Protein AF-A0A9X1TZD1-F1 (afdb_monomer_lite)

pLDDT: mean 88.65, std 6.8, range [59.81, 95.5]

Organism: NCBI:txid1775911

Radius of gyration: 16.04 Å; chains: 1; bounding box: 31×26×52 Å

Foldseek 3Di:
DPLVVVLVLLVVLLVLLLVLLQCVLVVVCVVPVCVSCVVSVVVLVVSLVVLVVCVVVVNDDPVVSVVSNVSSVVSNVLSNPDSPCSNVVSVVCSVVVSVVSVVVVVVVVVVVVD

Sequence (114 aa):
MELKTKIRAFAVMCGFALAASVEAGEHFDVAHPWIFYGIHGVFVVLAVTWMLKARSRGRLSTTLVIRGCVALALLYAVAATRAAIAPAAIAVVGIATIALWVWAENNSRRSSAA

Structure (mmCIF, N/CA/C/O backbone):
data_AF-A0A9X1TZD1-F1
#
_entry.id   AF-A0A9X1TZD1-F1
#
loop_
_atom_site.group_PDB
_atom_site.id
_atom_site.type_symbol
_atom_site.label_atom_id
_atom_site.label_alt_id
_atom_site.label_comp_id
_atom_site.label_asym_id
_atom_site.label_entity_id
_atom_site.label_seq_id
_atom_site.pdbx_PDB_ins_code
_atom_site.Cartn_x
_atom_site.Cartn_y
_atom_site.Cartn_z
_atom_site.occupancy
_atom_site.B_iso_or_equiv
_atom_site.auth_seq_id
_atom_site.auth_comp_id
_atom_site.auth_asym_id
_atom_site.auth_atom_id
_atom_site.pdbx_PDB_model_num
ATOM 1 N N . MET A 1 1 ? -9.401 -2.185 15.324 1.00 62.44 1 MET A N 1
ATOM 2 C CA . MET A 1 1 ? -8.082 -2.680 14.868 1.00 62.44 1 MET A CA 1
ATOM 3 C C . MET A 1 1 ? -7.021 -1.902 15.618 1.00 62.44 1 MET A C 1
ATOM 5 O O . MET A 1 1 ? -7.126 -0.685 15.657 1.00 62.44 1 MET A O 1
ATOM 9 N N . GLU A 1 2 ? -6.055 -2.586 16.225 1.00 83.19 2 GLU A N 1
ATOM 10 C CA . GLU A 1 2 ? -4.953 -1.946 16.951 1.00 83.19 2 GLU A CA 1
ATOM 11 C C . GLU A 1 2 ? -4.151 -1.031 16.005 1.00 83.19 2 GLU A C 1
ATOM 13 O O . GLU A 1 2 ? -3.886 -1.410 14.856 1.00 83.19 2 GLU A O 1
ATOM 18 N N . LEU A 1 3 ? -3.771 0.171 16.463 1.00 85.12 3 LEU A N 1
ATOM 19 C CA . LEU A 1 3 ? -3.013 1.159 15.676 1.00 85.12 3 LEU A CA 1
ATOM 20 C C . LEU A 1 3 ? -1.796 0.524 14.986 1.00 85.12 3 LEU A C 1
ATOM 22 O O . LEU A 1 3 ? -1.536 0.767 13.809 1.00 85.12 3 LEU A O 1
ATOM 26 N N . LYS A 1 4 ? -1.097 -0.363 15.699 1.00 86.94 4 LYS A N 1
ATOM 27 C CA . LYS A 1 4 ? 0.072 -1.094 15.205 1.00 86.94 4 LYS A CA 1
ATOM 28 C C . LYS A 1 4 ? -0.233 -1.919 13.953 1.00 86.94 4 LYS A C 1
ATOM 30 O O . LYS A 1 4 ? 0.541 -1.901 12.999 1.00 86.94 4 LYS A O 1
ATOM 35 N N . THR A 1 5 ? -1.367 -2.619 13.923 1.00 85.50 5 THR A N 1
ATOM 36 C CA . THR A 1 5 ? -1.803 -3.402 12.758 1.00 85.50 5 THR A CA 1
ATOM 37 C C . THR A 1 5 ? -2.147 -2.494 11.581 1.00 85.50 5 THR A C 1
ATOM 39 O O . THR A 1 5 ? -1.776 -2.804 10.451 1.00 85.50 5 THR A O 1
ATOM 42 N N . LYS A 1 6 ? -2.797 -1.351 11.844 1.00 85.62 6 LYS A N 1
ATOM 43 C CA . LYS A 1 6 ? -3.125 -0.345 10.821 1.00 85.62 6 LYS A CA 1
ATOM 44 C C . LYS A 1 6 ? -1.866 0.200 10.145 1.00 85.62 6 LYS A C 1
ATOM 46 O O . LYS A 1 6 ? -1.794 0.228 8.920 1.00 85.62 6 LYS A O 1
ATOM 51 N N . ILE A 1 7 ? -0.879 0.588 10.953 1.00 90.38 7 ILE A N 1
ATOM 52 C CA . ILE A 1 7 ? 0.404 1.119 10.483 1.00 90.38 7 ILE A CA 1
ATOM 53 C C . ILE A 1 7 ? 1.144 0.066 9.664 1.00 90.38 7 ILE A C 1
ATOM 55 O O . ILE A 1 7 ? 1.570 0.364 8.556 1.00 90.38 7 ILE A O 1
ATOM 59 N N . ARG A 1 8 ? 1.247 -1.174 10.161 1.00 90.31 8 ARG A N 1
ATOM 60 C CA . ARG A 1 8 ? 1.922 -2.265 9.440 1.00 90.31 8 ARG A CA 1
ATOM 61 C C . ARG A 1 8 ? 1.295 -2.529 8.075 1.00 90.31 8 ARG A C 1
ATOM 63 O O . ARG A 1 8 ? 2.014 -2.582 7.088 1.00 90.31 8 ARG A O 1
ATOM 70 N N . ALA A 1 9 ? -0.030 -2.663 8.013 1.00 89.12 9 ALA A N 1
ATOM 71 C CA . ALA A 1 9 ? -0.724 -2.920 6.754 1.00 89.12 9 ALA A CA 1
ATOM 72 C C . ALA A 1 9 ? -0.504 -1.783 5.744 1.00 89.12 9 ALA A C 1
ATOM 74 O O . ALA A 1 9 ? -0.202 -2.038 4.582 1.00 89.12 9 ALA A O 1
ATOM 75 N N . PHE A 1 10 ? -0.601 -0.530 6.194 1.00 90.25 10 PHE A N 1
ATOM 76 C CA . PHE A 1 10 ? -0.385 0.626 5.331 1.00 90.25 10 PHE A CA 1
ATOM 77 C C . PHE A 1 10 ? 1.073 0.765 4.878 1.00 90.25 10 PHE A C 1
ATOM 79 O O . PHE A 1 10 ? 1.318 0.967 3.695 1.00 90.25 10 PHE A O 1
ATOM 86 N N . ALA A 1 11 ? 2.035 0.568 5.780 1.00 91.81 11 ALA A N 1
ATOM 87 C CA . ALA A 1 11 ? 3.458 0.604 5.455 1.00 91.81 11 ALA A CA 1
ATOM 88 C C . ALA A 1 11 ? 3.835 -0.460 4.414 1.00 91.81 11 ALA A C 1
ATOM 90 O O . ALA A 1 11 ? 4.595 -0.168 3.499 1.00 91.81 11 ALA A O 1
ATOM 91 N N . VAL A 1 12 ? 3.261 -1.666 4.507 1.00 93.25 12 VAL A N 1
ATOM 92 C CA . VAL A 1 12 ? 3.459 -2.725 3.505 1.00 93.25 12 VAL A CA 1
ATOM 93 C C . VAL A 1 12 ? 2.895 -2.312 2.142 1.00 93.25 12 VAL A C 1
ATOM 95 O O . VAL A 1 12 ? 3.578 -2.482 1.136 1.00 93.25 12 VAL A O 1
ATOM 98 N N . MET A 1 13 ? 1.694 -1.722 2.088 1.00 93.12 13 MET A N 1
ATOM 99 C CA . MET A 1 13 ? 1.134 -1.203 0.829 1.00 93.12 13 MET A CA 1
ATOM 100 C C . MET A 1 13 ? 2.012 -0.105 0.219 1.00 93.12 13 MET A C 1
ATOM 102 O O . MET A 1 13 ? 2.291 -0.148 -0.977 1.00 93.12 13 MET A O 1
ATOM 106 N N . CYS A 1 14 ? 2.487 0.842 1.033 1.00 93.31 14 CYS A N 1
ATOM 107 C CA . CYS A 1 14 ? 3.410 1.884 0.584 1.00 93.31 14 CYS A CA 1
ATOM 108 C C . CYS A 1 14 ? 4.741 1.301 0.096 1.00 93.31 14 CYS A C 1
ATOM 110 O O . CYS A 1 14 ? 5.228 1.730 -0.939 1.00 93.31 14 CYS A O 1
ATOM 112 N N . GLY A 1 15 ? 5.310 0.319 0.801 1.00 93.00 15 GLY A N 1
ATOM 113 C CA . GLY A 1 15 ? 6.576 -0.314 0.426 1.00 93.00 15 GLY A CA 1
ATOM 114 C C . GLY A 1 15 ? 6.501 -1.033 -0.921 1.00 93.00 15 GLY A C 1
ATOM 115 O O . GLY A 1 15 ? 7.376 -0.848 -1.758 1.00 93.00 15 GLY A O 1
ATOM 116 N N . PHE A 1 16 ? 5.427 -1.786 -1.171 1.00 93.94 16 PHE A N 1
ATOM 117 C CA . PHE A 1 16 ? 5.232 -2.452 -2.463 1.00 93.94 16 PHE A CA 1
ATOM 118 C C . PHE A 1 16 ? 4.971 -1.469 -3.605 1.00 93.94 16 PHE A C 1
ATOM 120 O O . PHE A 1 16 ? 5.477 -1.671 -4.703 1.00 93.94 16 PHE A O 1
ATOM 127 N N . ALA A 1 17 ? 4.215 -0.398 -3.361 1.00 92.12 17 ALA A N 1
ATOM 128 C CA . ALA A 1 17 ? 4.019 0.643 -4.368 1.00 92.12 17 ALA A CA 1
ATOM 129 C C . ALA A 1 17 ? 5.307 1.437 -4.641 1.00 92.12 17 ALA A C 1
ATOM 131 O O . ALA A 1 17 ? 5.566 1.822 -5.777 1.00 92.12 17 ALA A O 1
ATOM 132 N N . LEU A 1 18 ? 6.129 1.660 -3.612 1.00 92.50 18 LEU A N 1
ATOM 133 C CA . LEU A 1 18 ? 7.444 2.277 -3.745 1.00 92.50 18 LEU A CA 1
ATOM 134 C C . LEU A 1 18 ? 8.373 1.405 -4.598 1.00 92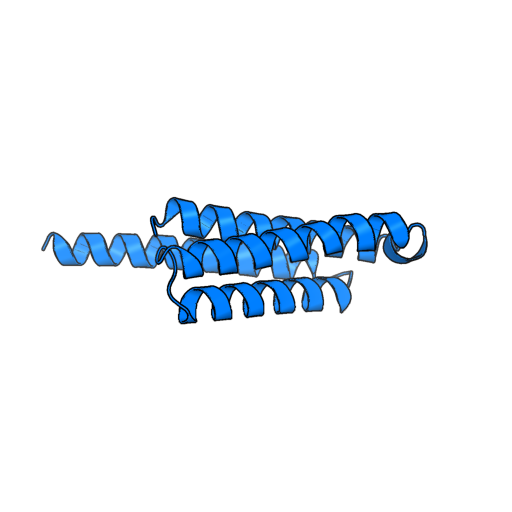.50 18 LEU A C 1
ATOM 136 O O . LEU A 1 18 ? 8.983 1.927 -5.523 1.00 92.50 18 LEU A O 1
ATOM 140 N N . ALA A 1 19 ? 8.433 0.097 -4.329 1.00 92.25 19 ALA A N 1
ATOM 141 C CA . ALA A 1 19 ? 9.195 -0.852 -5.142 1.00 92.25 19 ALA A CA 1
ATOM 142 C C . ALA A 1 19 ? 8.724 -0.835 -6.604 1.00 92.25 19 ALA A C 1
ATOM 144 O O . ALA A 1 19 ? 9.538 -0.602 -7.491 1.00 92.25 19 ALA A O 1
ATOM 145 N N . ALA A 1 20 ? 7.406 -0.915 -6.834 1.00 91.38 20 ALA A N 1
ATOM 146 C CA . ALA A 1 20 ? 6.826 -0.827 -8.176 1.00 91.38 20 ALA A CA 1
ATOM 147 C C . ALA A 1 20 ? 7.239 0.461 -8.902 1.00 91.38 20 ALA A C 1
ATOM 149 O O . ALA A 1 20 ? 7.520 0.454 -10.094 1.00 91.38 20 ALA A O 1
ATOM 150 N N . SER A 1 21 ? 7.271 1.581 -8.175 1.00 90.88 21 SER A N 1
ATOM 151 C CA . SER A 1 21 ? 7.643 2.881 -8.727 1.00 90.88 21 SER A CA 1
ATOM 152 C C . SER A 1 21 ? 9.121 2.970 -9.104 1.00 90.88 21 SER A C 1
ATOM 154 O O . SER A 1 21 ? 9.444 3.669 -10.062 1.00 90.88 21 SER A O 1
ATOM 156 N N . VAL A 1 22 ? 10.009 2.336 -8.334 1.00 90.25 22 VAL A N 1
ATOM 157 C CA . VAL A 1 22 ? 11.446 2.285 -8.636 1.00 90.25 22 VAL A CA 1
ATOM 158 C C . VAL A 1 22 ? 11.683 1.374 -9.835 1.00 90.25 22 VAL A C 1
ATOM 160 O O . VAL A 1 22 ? 12.298 1.800 -10.803 1.00 90.25 22 VAL A O 1
ATOM 163 N N . GLU A 1 23 ? 11.102 0.176 -9.816 1.00 90.38 23 GLU A N 1
ATOM 164 C CA . GLU A 1 23 ? 11.196 -0.805 -10.899 1.00 90.38 23 GLU A CA 1
ATOM 165 C C . GLU A 1 23 ? 10.656 -0.248 -12.230 1.00 90.38 23 GLU A C 1
ATOM 167 O O . GLU A 1 23 ? 11.302 -0.388 -13.267 1.00 90.38 23 GLU A O 1
ATOM 172 N N . ALA A 1 24 ? 9.525 0.467 -12.212 1.00 87.00 24 ALA A N 1
ATOM 173 C CA . ALA A 1 24 ? 9.004 1.157 -13.397 1.00 87.00 24 ALA A CA 1
ATOM 174 C C . ALA A 1 24 ? 9.915 2.309 -13.863 1.00 87.00 24 ALA A C 1
ATOM 176 O O . ALA A 1 24 ? 10.022 2.586 -15.057 1.00 87.00 24 ALA A O 1
ATOM 177 N N . GLY A 1 25 ? 10.597 2.988 -12.934 1.00 85.00 25 GLY A N 1
ATOM 178 C CA . GLY A 1 25 ? 11.591 4.010 -13.268 1.00 85.00 25 GLY A CA 1
ATOM 179 C C . GLY A 1 25 ? 12.859 3.449 -13.909 1.00 85.00 25 GLY A C 1
ATOM 180 O O . GLY A 1 25 ? 13.476 4.130 -14.723 1.00 85.00 25 GLY A O 1
AT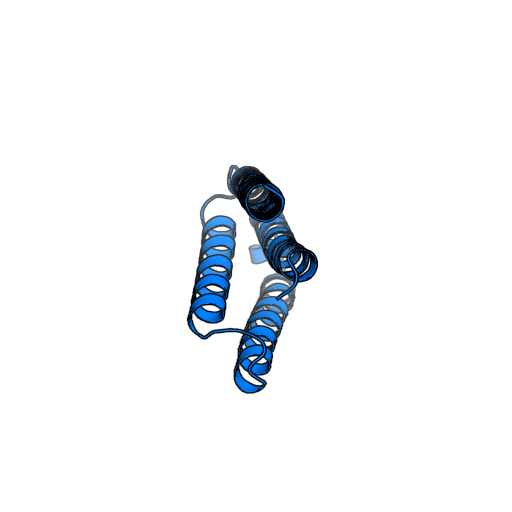OM 181 N N . GLU A 1 26 ? 13.205 2.204 -13.597 1.00 87.06 26 GLU A N 1
ATOM 182 C CA . GLU A 1 26 ? 14.295 1.450 -14.225 1.00 87.06 26 GLU A CA 1
ATOM 183 C C . GLU A 1 26 ? 13.851 0.710 -15.501 1.00 87.06 26 GLU A C 1
ATOM 185 O O . GLU A 1 26 ? 14.629 -0.051 -16.076 1.00 87.06 26 GLU A O 1
ATOM 190 N N . HIS A 1 27 ? 12.613 0.927 -15.965 1.00 86.50 27 HIS A N 1
ATOM 191 C CA . HIS A 1 27 ? 12.001 0.223 -17.099 1.00 86.50 27 HIS A CA 1
ATOM 192 C C . HIS A 1 27 ? 11.955 -1.307 -16.933 1.00 86.50 27 HIS A C 1
ATOM 194 O O . HIS A 1 27 ? 11.881 -2.054 -17.916 1.00 86.50 27 HIS A O 1
ATOM 200 N N . PHE A 1 28 ? 11.984 -1.800 -15.692 1.00 87.06 28 PHE A N 1
ATOM 201 C CA . PHE A 1 28 ? 11.898 -3.226 -15.387 1.00 87.06 28 PHE A CA 1
ATOM 202 C C . PHE A 1 28 ? 10.540 -3.813 -15.796 1.00 87.06 28 PHE A C 1
ATOM 204 O O . PHE A 1 28 ? 10.456 -4.968 -16.210 1.00 87.06 28 PHE A O 1
ATOM 211 N N . ASP A 1 29 ? 9.484 -3.000 -15.755 1.00 87.56 29 ASP A N 1
ATOM 212 C CA . ASP A 1 29 ? 8.151 -3.331 -16.258 1.00 87.56 29 ASP A CA 1
ATOM 213 C C . ASP A 1 29 ? 8.141 -3.618 -17.770 1.00 87.56 29 ASP A C 1
ATOM 215 O O . ASP A 1 29 ? 7.375 -4.463 -18.229 1.00 87.56 29 ASP A O 1
ATOM 219 N N . VAL A 1 30 ? 9.029 -2.977 -18.535 1.00 88.75 30 VAL A N 1
ATOM 220 C CA . VAL A 1 30 ? 9.197 -3.206 -19.978 1.00 88.75 30 VAL A CA 1
ATOM 221 C C . VAL A 1 30 ? 10.146 -4.375 -20.252 1.00 88.75 30 VAL A C 1
ATOM 223 O O . VAL A 1 30 ? 9.874 -5.199 -21.126 1.00 88.75 30 VAL A O 1
ATOM 226 N N . ALA A 1 31 ? 11.250 -4.471 -19.507 1.00 92.50 31 ALA A N 1
ATOM 227 C CA . ALA A 1 31 ? 12.257 -5.517 -19.692 1.00 92.50 31 ALA A CA 1
ATOM 228 C C . ALA A 1 31 ? 11.772 -6.902 -19.224 1.00 92.50 31 ALA A C 1
ATOM 230 O O . ALA A 1 31 ? 12.0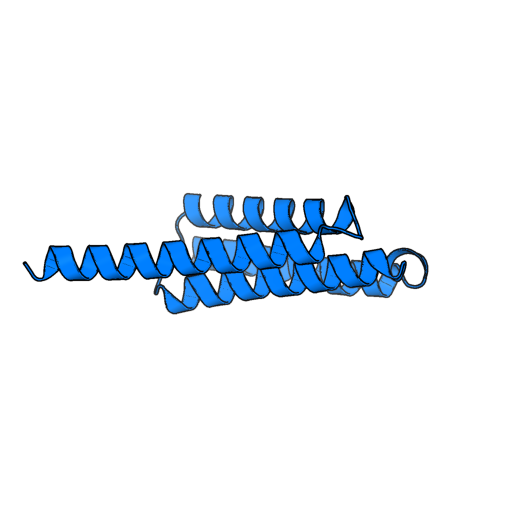55 -7.921 -19.859 1.00 92.50 31 ALA A O 1
ATOM 231 N N . HIS A 1 32 ? 11.017 -6.945 -18.124 1.00 92.31 32 HIS A N 1
ATOM 232 C CA . HIS A 1 32 ? 10.558 -8.166 -17.463 1.00 92.31 32 HIS A CA 1
ATOM 233 C C . HIS A 1 32 ? 9.088 -8.066 -17.003 1.00 92.31 32 HIS A C 1
ATOM 235 O O . HIS A 1 32 ? 8.785 -8.296 -15.825 1.00 92.31 32 HIS A O 1
ATOM 241 N N . PRO A 1 33 ? 8.136 -7.816 -17.925 1.00 90.19 33 PRO A N 1
ATOM 242 C CA . PRO A 1 33 ? 6.733 -7.547 -17.594 1.00 90.19 33 PRO A CA 1
ATOM 243 C C . PRO A 1 33 ? 6.088 -8.670 -16.779 1.00 90.19 33 PRO A C 1
ATOM 245 O O . PRO A 1 33 ? 5.345 -8.418 -15.835 1.00 90.19 33 PRO A O 1
ATOM 248 N N . TRP A 1 34 ? 6.395 -9.928 -17.097 1.00 92.56 34 TRP A N 1
ATOM 249 C CA . TRP A 1 34 ? 5.832 -11.086 -16.397 1.00 92.56 34 TRP A CA 1
ATOM 250 C C . TRP A 1 34 ? 6.243 -11.149 -14.926 1.00 92.56 34 TRP A C 1
ATOM 252 O O . TRP A 1 34 ? 5.449 -11.565 -14.085 1.00 92.56 34 TRP A O 1
ATOM 262 N N . ILE A 1 35 ? 7.470 -10.727 -14.615 1.00 91.12 35 ILE A N 1
ATOM 263 C CA . ILE A 1 35 ? 7.987 -10.703 -13.246 1.00 91.12 35 ILE A CA 1
ATOM 264 C C . ILE A 1 35 ? 7.376 -9.513 -12.511 1.00 91.12 35 ILE A C 1
ATOM 266 O O . ILE A 1 35 ? 6.789 -9.698 -11.446 1.00 91.12 35 ILE A O 1
ATOM 270 N N . PHE A 1 36 ? 7.432 -8.328 -13.122 1.00 90.81 36 PHE A N 1
ATOM 271 C CA . PHE A 1 36 ? 6.880 -7.099 -12.563 1.00 90.81 36 PHE A CA 1
ATOM 272 C C . PHE A 1 36 ? 5.378 -7.230 -12.261 1.00 90.81 36 PHE A C 1
ATOM 274 O O . PHE A 1 36 ? 4.950 -7.201 -11.103 1.00 90.81 36 PHE A O 1
ATOM 281 N N . TYR A 1 37 ? 4.554 -7.465 -13.288 1.00 90.00 37 TYR A N 1
ATOM 282 C CA . TYR A 1 37 ? 3.105 -7.590 -13.122 1.00 90.00 37 TYR A CA 1
ATOM 283 C C . TYR A 1 37 ? 2.714 -8.854 -12.353 1.00 90.00 37 TYR A C 1
ATOM 285 O O . TYR A 1 37 ? 1.687 -8.856 -11.676 1.00 90.00 37 TYR A O 1
ATOM 293 N N . GLY A 1 38 ? 3.531 -9.911 -12.407 1.00 92.94 38 GLY A N 1
ATOM 294 C CA . GLY A 1 38 ? 3.333 -11.118 -11.611 1.00 92.94 38 GLY A CA 1
ATOM 295 C C . GLY A 1 38 ? 3.441 -10.835 -10.115 1.00 92.94 38 GLY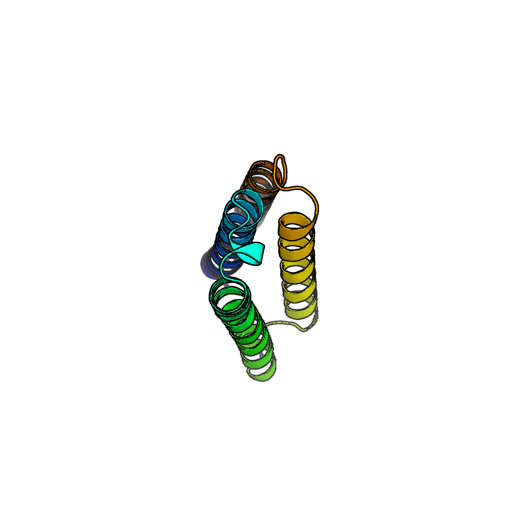 A C 1
ATOM 296 O O . GLY A 1 38 ? 2.478 -11.043 -9.378 1.00 92.94 38 GLY A O 1
ATOM 297 N N . ILE A 1 39 ? 4.581 -10.314 -9.657 1.00 94.25 39 ILE A N 1
ATOM 298 C CA . ILE A 1 39 ? 4.836 -10.048 -8.233 1.00 94.25 39 ILE A CA 1
ATOM 299 C C . ILE A 1 39 ? 3.847 -9.011 -7.691 1.00 94.25 39 ILE A C 1
ATOM 301 O O . ILE A 1 39 ? 3.184 -9.247 -6.674 1.00 94.25 39 ILE A O 1
ATOM 305 N N . HIS A 1 40 ? 3.691 -7.885 -8.388 1.00 93.94 40 HIS A N 1
ATOM 306 C CA . HIS A 1 40 ? 2.802 -6.812 -7.953 1.00 93.94 40 HIS A CA 1
ATOM 307 C C . HIS A 1 40 ? 1.324 -7.197 -8.043 1.00 93.94 40 HIS A C 1
ATOM 309 O O . HIS A 1 40 ? 0.550 -6.904 -7.127 1.00 93.94 40 HIS A O 1
ATOM 315 N N . GLY A 1 41 ? 0.927 -7.918 -9.093 1.00 92.25 41 GLY A N 1
ATOM 316 C CA . GLY A 1 41 ? -0.428 -8.441 -9.239 1.00 92.25 41 GLY A CA 1
ATOM 317 C C . GLY A 1 41 ? -0.786 -9.418 -8.120 1.00 92.25 41 GLY A C 1
ATOM 318 O O . GLY A 1 41 ? -1.827 -9.263 -7.477 1.00 92.25 41 GLY A O 1
ATOM 319 N N . VAL A 1 42 ? 0.103 -10.371 -7.811 1.00 95.38 42 VAL A N 1
ATOM 320 C CA . VAL A 1 42 ? -0.076 -11.309 -6.690 1.00 95.38 42 VAL A CA 1
ATOM 321 C C . VAL A 1 42 ? -0.211 -10.552 -5.370 1.00 95.38 42 VAL A C 1
ATOM 323 O O . VAL A 1 42 ? -1.125 -10.837 -4.593 1.00 95.38 42 VAL A O 1
ATOM 326 N N . PHE A 1 43 ? 0.639 -9.553 -5.122 1.00 95.50 43 PHE A N 1
ATOM 327 C CA . PHE A 1 43 ? 0.541 -8.726 -3.921 1.00 95.50 43 PHE A CA 1
ATOM 328 C C . PHE A 1 43 ? -0.825 -8.036 -3.796 1.00 95.50 43 PHE A C 1
ATOM 330 O O . PHE A 1 43 ? -1.462 -8.122 -2.742 1.00 95.50 43 PHE A O 1
ATOM 337 N N . VAL A 1 44 ? -1.305 -7.386 -4.862 1.00 94.44 44 VAL A N 1
ATOM 338 C CA . VAL A 1 44 ? -2.600 -6.687 -4.866 1.00 94.44 44 VAL A CA 1
ATOM 339 C C . VAL A 1 44 ? -3.744 -7.661 -4.577 1.00 94.44 44 VAL A C 1
ATOM 341 O O . VAL A 1 44 ? -4.577 -7.389 -3.708 1.00 94.44 44 VAL A O 1
ATOM 344 N N . VAL A 1 45 ? -3.758 -8.825 -5.233 1.00 95.06 45 VAL A N 1
ATOM 345 C CA . VAL A 1 45 ? -4.772 -9.867 -5.007 1.00 95.06 45 VAL A CA 1
ATOM 346 C C . VAL A 1 45 ? -4.755 -10.343 -3.555 1.00 95.06 45 VAL A C 1
ATOM 348 O O . VAL A 1 45 ? -5.814 -10.427 -2.924 1.00 95.06 45 VAL A O 1
ATOM 351 N N . LEU A 1 46 ? -3.577 -10.611 -2.986 1.00 95.44 46 LEU A N 1
ATOM 352 C CA . LEU A 1 46 ? -3.443 -11.044 -1.594 1.00 95.44 46 LEU A CA 1
ATOM 353 C C . LEU A 1 46 ? -3.895 -9.960 -0.607 1.00 95.44 46 LEU A C 1
ATOM 355 O O . LEU A 1 46 ? -4.615 -10.271 0.346 1.00 95.44 46 LEU A O 1
ATOM 359 N N . ALA A 1 47 ? -3.537 -8.696 -0.841 1.00 93.56 47 ALA A N 1
ATOM 360 C CA . ALA A 1 47 ? -3.927 -7.571 0.006 1.00 93.56 47 ALA A CA 1
ATOM 361 C C . ALA A 1 47 ? -5.451 -7.369 0.015 1.00 93.56 47 ALA A C 1
ATOM 363 O O . ALA A 1 47 ? -6.065 -7.272 1.084 1.00 93.56 47 ALA A O 1
ATOM 364 N N . VAL A 1 48 ? -6.083 -7.373 -1.163 1.00 93.88 48 VAL A N 1
ATOM 365 C CA . VAL A 1 48 ? -7.543 -7.250 -1.297 1.00 93.88 48 VAL A CA 1
ATOM 366 C C . VAL A 1 48 ? -8.248 -8.450 -0.670 1.00 93.88 48 VAL A C 1
ATOM 368 O O . VAL A 1 48 ? -9.165 -8.274 0.136 1.00 93.88 48 VAL A O 1
ATOM 371 N N . THR A 1 49 ? -7.783 -9.670 -0.948 1.00 94.50 49 THR A N 1
ATOM 372 C CA . THR A 1 49 ? -8.345 -10.898 -0.364 1.00 94.50 49 THR A CA 1
ATOM 373 C C . THR A 1 49 ? -8.256 -10.882 1.160 1.00 94.50 49 THR A C 1
ATOM 375 O O . THR A 1 49 ? -9.217 -11.236 1.847 1.00 94.50 49 THR A O 1
ATOM 378 N N . TRP A 1 50 ? -7.130 -10.426 1.714 1.00 93.06 50 TRP A N 1
ATOM 379 C CA . TRP A 1 50 ? -6.959 -10.272 3.155 1.00 93.06 50 TRP A CA 1
ATOM 380 C C . TRP A 1 50 ? -7.955 -9.266 3.746 1.00 93.06 50 TRP A C 1
ATOM 382 O O . TRP A 1 50 ? -8.606 -9.585 4.745 1.00 93.06 50 TRP A O 1
ATOM 392 N N . MET A 1 51 ? -8.141 -8.097 3.120 1.00 91.75 51 MET A N 1
ATOM 393 C CA . MET A 1 51 ? -9.109 -7.090 3.574 1.00 91.75 51 MET A CA 1
ATOM 394 C C . MET A 1 51 ? -10.550 -7.618 3.537 1.00 91.75 51 MET A C 1
ATOM 396 O O . MET A 1 51 ? -11.288 -7.469 4.515 1.00 91.75 51 MET A O 1
ATOM 400 N N . LEU A 1 52 ? -10.938 -8.296 2.451 1.00 92.56 52 LEU A N 1
ATOM 401 C CA . LEU A 1 52 ? -12.265 -8.900 2.301 1.00 92.56 52 LEU A CA 1
ATOM 402 C C . LEU A 1 52 ? -12.504 -10.011 3.330 1.00 92.56 52 LEU A C 1
ATOM 404 O O . LEU A 1 52 ? -13.549 -10.043 3.982 1.00 92.56 52 LEU A O 1
ATOM 408 N N . LYS A 1 53 ? -11.514 -10.880 3.558 1.00 93.62 53 LYS A N 1
ATOM 409 C CA . LYS A 1 53 ? -11.586 -11.942 4.572 1.00 93.62 53 LYS A CA 1
ATOM 410 C C . LYS A 1 53 ? -11.629 -11.382 5.995 1.00 93.62 53 LYS A C 1
ATOM 412 O O . LYS A 1 53 ? -12.302 -11.931 6.866 1.00 93.62 53 LYS A O 1
ATOM 417 N N . ALA A 1 54 ? -10.925 -10.287 6.263 1.00 89.25 54 ALA A N 1
ATOM 418 C CA . ALA A 1 54 ? -11.002 -9.609 7.550 1.00 89.25 54 ALA A CA 1
ATOM 419 C C . ALA A 1 54 ? -12.383 -8.961 7.761 1.00 89.25 54 ALA A C 1
ATOM 421 O O . ALA A 1 54 ? -12.911 -9.003 8.874 1.00 89.25 54 ALA A O 1
ATOM 422 N N . ARG A 1 55 ? -13.011 -8.442 6.698 1.00 91.00 55 ARG A N 1
ATOM 423 C CA . ARG A 1 55 ? -14.389 -7.930 6.730 1.00 91.00 55 ARG A CA 1
ATOM 424 C C . ARG A 1 55 ? -15.435 -9.020 6.934 1.00 91.00 55 ARG A C 1
ATOM 426 O O . ARG A 1 55 ? -16.345 -8.809 7.737 1.00 91.00 55 ARG A O 1
ATOM 433 N N . SER A 1 56 ? -15.324 -10.159 6.248 1.00 92.19 56 SER A N 1
ATOM 434 C CA . SER A 1 56 ? -16.271 -11.274 6.411 1.00 92.19 56 SER A CA 1
ATOM 435 C C . SER A 1 56 ? -16.231 -11.858 7.824 1.00 92.19 56 SER A C 1
ATOM 437 O O . SER A 1 56 ? -17.251 -12.278 8.352 1.00 92.19 56 SER A O 1
ATOM 439 N N . ARG A 1 57 ? -15.070 -11.783 8.485 1.00 92.44 57 ARG A N 1
ATOM 440 C CA . ARG A 1 57 ? -14.881 -12.149 9.898 1.00 92.44 57 ARG A CA 1
ATOM 441 C C . ARG A 1 57 ? -15.262 -11.046 10.898 1.00 92.44 57 ARG A C 1
ATOM 443 O O . ARG A 1 57 ? -14.929 -11.170 12.071 1.00 92.44 57 ARG A O 1
ATOM 450 N N . GLY A 1 58 ? -15.859 -9.938 10.449 1.00 86.69 58 GLY A N 1
ATOM 451 C CA . GLY A 1 58 ? -16.255 -8.813 11.309 1.00 86.69 58 GLY A CA 1
ATOM 452 C C . GLY A 1 58 ? -15.094 -8.023 11.930 1.00 86.69 58 GLY A C 1
ATOM 453 O O . GLY A 1 58 ? -15.317 -7.195 12.806 1.00 86.69 58 GLY A O 1
ATOM 454 N N . ARG A 1 59 ? -13.846 -8.248 11.492 1.00 85.56 59 ARG A N 1
ATOM 455 C CA . ARG A 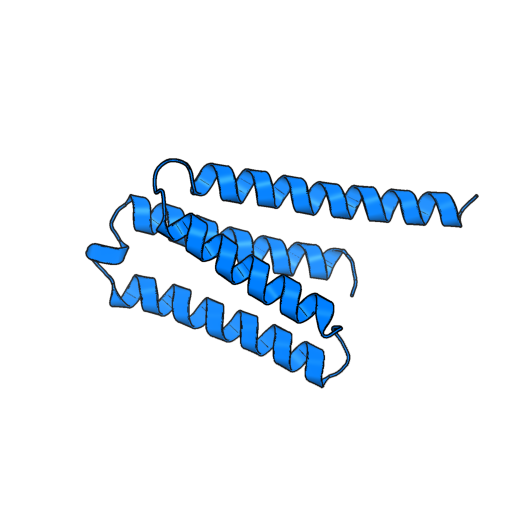1 59 ? -12.651 -7.598 12.066 1.00 85.56 59 ARG A CA 1
ATOM 456 C C . ARG A 1 59 ? -12.409 -6.193 11.518 1.00 85.56 59 ARG A C 1
ATOM 458 O O . ARG A 1 59 ? -11.758 -5.386 12.181 1.00 85.56 59 ARG A O 1
ATOM 465 N N . LEU A 1 60 ? -12.897 -5.916 10.309 1.00 86.31 60 LEU A N 1
ATOM 466 C CA . LEU A 1 60 ? -12.813 -4.614 9.643 1.00 86.31 60 LEU A CA 1
ATOM 467 C C . LEU A 1 60 ? -14.208 -4.128 9.252 1.00 86.31 60 LEU A C 1
ATOM 469 O O . LEU A 1 60 ? -15.047 -4.924 8.836 1.00 86.31 60 LEU A O 1
ATOM 473 N N . SER A 1 61 ? -14.435 -2.816 9.330 1.00 88.94 61 SER A N 1
ATOM 474 C CA . SER A 1 61 ? -15.639 -2.190 8.781 1.00 88.94 61 SER A CA 1
ATOM 475 C C . SER A 1 61 ? -15.553 -2.080 7.257 1.00 88.94 61 SER A C 1
ATOM 477 O O . SER A 1 61 ? -14.461 -1.995 6.689 1.00 88.94 61 SER A O 1
ATOM 479 N N . THR A 1 62 ? -16.708 -2.035 6.585 1.00 88.38 62 THR A N 1
ATOM 480 C CA . THR A 1 62 ? -16.777 -1.844 5.125 1.00 88.38 62 THR A CA 1
ATOM 481 C C . THR A 1 62 ? -16.047 -0.568 4.697 1.00 88.38 62 THR A C 1
ATOM 483 O O . THR A 1 62 ? -15.263 -0.594 3.754 1.00 88.38 62 THR A O 1
ATOM 486 N N . THR A 1 63 ? -16.214 0.527 5.445 1.00 88.31 63 THR A N 1
ATOM 487 C CA . THR A 1 63 ? -15.539 1.807 5.183 1.00 88.31 63 THR A CA 1
ATOM 488 C C . THR A 1 63 ? -14.018 1.680 5.199 1.00 88.31 63 THR A C 1
ATOM 490 O O . THR A 1 63 ? -13.341 2.296 4.380 1.00 88.31 63 THR A O 1
ATOM 493 N N . LEU A 1 64 ? -13.459 0.883 6.116 1.00 86.19 64 LEU A N 1
ATOM 494 C CA . LEU A 1 64 ? -12.012 0.703 6.217 1.00 86.19 64 LEU A CA 1
ATOM 495 C C . LEU A 1 64 ? -11.474 -0.126 5.047 1.00 86.19 64 LEU A C 1
ATOM 497 O O . LEU A 1 64 ? -10.437 0.226 4.495 1.00 86.19 64 LEU A O 1
ATOM 501 N N . VAL A 1 65 ? -12.208 -1.159 4.625 1.00 89.38 65 VAL A N 1
ATOM 502 C CA . VAL A 1 65 ? -11.865 -1.935 3.424 1.00 89.38 65 VAL A CA 1
ATOM 503 C C . VAL A 1 65 ? -11.879 -1.059 2.178 1.00 89.38 65 VAL A C 1
ATOM 505 O O . VAL A 1 65 ? -10.895 -1.049 1.450 1.00 89.38 65 VAL A O 1
ATOM 508 N N . ILE A 1 66 ? -12.940 -0.273 1.964 1.00 91.38 66 ILE A N 1
ATOM 509 C CA . ILE A 1 66 ? -13.031 0.633 0.808 1.00 91.38 66 ILE A CA 1
ATOM 510 C C . ILE A 1 66 ? -11.857 1.613 0.807 1.00 91.38 66 ILE A C 1
ATOM 512 O O . ILE A 1 66 ? -11.173 1.744 -0.202 1.00 91.38 66 ILE A O 1
ATOM 516 N N . ARG A 1 67 ? -11.569 2.256 1.946 1.00 89.44 67 ARG A N 1
ATOM 517 C CA . ARG A 1 67 ? -10.422 3.169 2.073 1.00 89.44 67 ARG A CA 1
ATOM 518 C C . ARG A 1 67 ? -9.093 2.476 1.776 1.00 89.44 67 ARG A C 1
ATOM 520 O O . ARG A 1 67 ? -8.244 3.078 1.131 1.00 89.44 67 ARG A O 1
ATOM 527 N N . GLY A 1 68 ? -8.917 1.232 2.223 1.00 89.56 68 GLY A N 1
ATOM 528 C CA . GLY A 1 68 ? -7.730 0.429 1.932 1.00 89.56 68 GLY A CA 1
ATOM 529 C C . GLY A 1 68 ? -7.585 0.121 0.441 1.00 89.56 68 GLY A C 1
ATOM 530 O O . GLY A 1 68 ? -6.519 0.354 -0.119 1.00 89.56 68 GLY A O 1
ATOM 531 N N . CYS A 1 69 ? -8.661 -0.315 -0.219 1.00 92.25 69 CYS A N 1
ATOM 532 C CA . CYS A 1 69 ? -8.667 -0.565 -1.663 1.00 92.25 69 CYS A CA 1
ATOM 533 C C . CYS A 1 69 ? -8.391 0.709 -2.471 1.00 92.25 69 CYS A C 1
ATOM 535 O O . CYS A 1 69 ? -7.590 0.678 -3.400 1.00 92.25 69 CYS A O 1
ATOM 537 N N . VAL A 1 70 ? -9.010 1.834 -2.097 1.00 93.25 70 VAL A N 1
ATOM 538 C CA . VAL A 1 70 ? -8.771 3.135 -2.740 1.00 93.25 70 VAL A CA 1
ATOM 539 C C . VAL A 1 70 ? -7.319 3.569 -2.550 1.00 93.25 70 VAL A C 1
ATOM 541 O O . VAL A 1 70 ? -6.675 3.958 -3.518 1.00 93.25 70 VAL A O 1
ATOM 544 N N . ALA A 1 71 ? -6.772 3.460 -1.336 1.00 90.88 71 ALA A N 1
ATOM 545 C CA . ALA A 1 71 ? -5.374 3.794 -1.075 1.00 90.88 71 ALA A CA 1
ATOM 546 C C . ALA A 1 71 ? -4.418 2.921 -1.898 1.00 90.88 71 ALA A C 1
ATOM 548 O O . ALA A 1 71 ? -3.493 3.445 -2.508 1.00 90.88 71 ALA A O 1
ATOM 549 N N . LEU A 1 72 ? -4.668 1.611 -1.961 1.00 92.69 72 LEU A N 1
ATOM 550 C CA . LEU A 1 72 ? -3.871 0.678 -2.753 1.00 92.69 72 LEU A CA 1
ATOM 551 C C . LEU A 1 72 ? -3.897 1.040 -4.245 1.00 92.69 72 LEU A C 1
ATOM 553 O O . LEU A 1 72 ? -2.843 1.119 -4.870 1.00 92.69 72 LEU A O 1
ATOM 557 N N . ALA A 1 73 ? -5.082 1.315 -4.796 1.00 91.94 73 ALA A N 1
ATOM 558 C CA . ALA A 1 73 ? -5.239 1.716 -6.190 1.00 91.94 73 ALA A CA 1
ATOM 559 C C . ALA A 1 73 ? -4.516 3.037 -6.494 1.00 91.94 73 ALA A C 1
ATOM 561 O O . ALA A 1 73 ? -3.798 3.127 -7.484 1.00 91.94 73 ALA A O 1
ATOM 562 N N . LEU A 1 74 ? -4.655 4.043 -5.624 1.00 90.62 74 LEU A N 1
ATOM 563 C CA . LEU A 1 74 ? -3.986 5.335 -5.788 1.00 90.62 74 LEU A CA 1
ATOM 564 C C . LEU A 1 74 ? -2.464 5.210 -5.703 1.00 90.62 74 LEU A C 1
ATOM 566 O O . LEU A 1 74 ? -1.765 5.808 -6.511 1.00 90.62 74 LEU A O 1
ATOM 570 N N . LEU A 1 75 ? -1.947 4.420 -4.761 1.00 91.25 75 LEU A N 1
ATOM 571 C CA . LEU A 1 75 ? -0.510 4.191 -4.618 1.00 91.25 75 LEU A CA 1
ATOM 572 C C . LEU A 1 75 ? 0.087 3.552 -5.880 1.00 91.25 75 LEU A C 1
ATOM 574 O O . LEU A 1 75 ? 1.110 4.023 -6.370 1.00 91.25 75 LEU A O 1
ATOM 578 N N . TYR A 1 76 ? -0.578 2.540 -6.444 1.00 90.12 76 TYR A N 1
ATOM 579 C CA . TYR A 1 76 ? -0.142 1.916 -7.697 1.00 90.12 76 TYR A CA 1
ATOM 580 C C . TYR A 1 76 ? -0.338 2.823 -8.920 1.00 90.12 76 TYR A C 1
ATOM 582 O O . TYR A 1 76 ? 0.504 2.828 -9.812 1.00 90.12 76 TYR A O 1
ATOM 590 N N . ALA A 1 77 ? -1.392 3.643 -8.955 1.00 88.19 77 ALA A N 1
ATOM 591 C CA . ALA A 1 77 ? -1.572 4.641 -10.008 1.00 88.19 77 ALA A CA 1
ATOM 592 C C . ALA A 1 77 ? -0.461 5.705 -9.978 1.00 88.19 77 ALA A C 1
ATOM 594 O O . ALA A 1 77 ? 0.047 6.104 -11.023 1.00 88.19 77 ALA A O 1
ATOM 595 N N . VAL A 1 78 ? -0.045 6.145 -8.786 1.00 87.94 78 VAL A N 1
ATOM 596 C CA . VAL A 1 78 ? 1.095 7.059 -8.617 1.00 87.94 78 VAL A CA 1
ATOM 597 C C . VAL A 1 78 ? 2.391 6.385 -9.058 1.00 87.94 78 VAL A C 1
ATOM 599 O O . VAL A 1 78 ? 3.131 6.980 -9.839 1.00 87.94 78 VAL A O 1
ATOM 602 N N . ALA A 1 79 ? 2.629 5.140 -8.634 1.00 86.19 79 ALA A N 1
ATOM 603 C CA . ALA A 1 79 ? 3.794 4.362 -9.053 1.00 86.19 79 ALA A CA 1
ATOM 604 C C . ALA A 1 79 ? 3.891 4.233 -10.585 1.00 86.19 79 ALA A C 1
ATOM 606 O O . ALA A 1 79 ? 4.980 4.335 -11.138 1.00 86.19 79 ALA A O 1
ATOM 607 N N . ALA A 1 80 ? 2.752 4.098 -11.270 1.00 82.19 80 ALA A N 1
ATOM 608 C CA . ALA A 1 80 ? 2.688 3.965 -12.723 1.00 82.19 80 ALA A CA 1
ATOM 609 C C . ALA A 1 80 ? 2.803 5.293 -13.501 1.00 82.19 80 ALA A C 1
ATOM 611 O O . ALA A 1 80 ? 3.100 5.268 -14.691 1.00 82.19 80 ALA A O 1
ATOM 612 N N . THR A 1 81 ? 2.528 6.456 -12.892 1.00 72.75 81 THR A N 1
ATOM 613 C CA . THR A 1 81 ? 2.302 7.700 -13.662 1.00 72.75 81 THR A CA 1
ATOM 614 C C . THR A 1 81 ? 3.496 8.648 -13.750 1.00 72.75 81 THR A C 1
ATOM 616 O O . THR A 1 81 ? 3.508 9.457 -14.678 1.00 72.75 81 THR A O 1
ATOM 619 N N . ARG A 1 82 ? 4.505 8.590 -12.860 1.00 59.81 82 ARG A N 1
ATOM 620 C CA . ARG A 1 82 ? 5.713 9.454 -12.934 1.00 59.81 82 ARG A CA 1
ATOM 621 C C . ARG A 1 82 ? 6.937 8.861 -12.219 1.00 59.81 82 ARG A C 1
ATOM 623 O O . ARG A 1 82 ? 7.152 9.156 -11.044 1.00 59.81 82 ARG A O 1
ATOM 630 N N . ALA A 1 83 ? 7.795 8.144 -12.947 1.00 62.41 83 ALA A N 1
ATOM 631 C CA . ALA A 1 83 ? 9.007 7.494 -12.423 1.00 62.41 83 ALA A CA 1
ATOM 632 C C . ALA A 1 83 ? 9.896 8.375 -11.515 1.00 62.41 83 ALA A C 1
ATOM 634 O O . ALA A 1 83 ? 10.362 7.917 -10.478 1.00 62.41 83 ALA A O 1
ATOM 635 N N . ALA A 1 84 ? 10.103 9.654 -11.854 1.00 74.12 84 ALA A N 1
ATOM 636 C CA . ALA A 1 84 ? 11.073 10.488 -11.135 1.00 74.12 84 ALA A CA 1
ATOM 637 C C . ALA A 1 84 ? 10.602 10.989 -9.753 1.00 74.12 84 ALA A C 1
ATOM 639 O O . ALA A 1 84 ? 11.422 11.211 -8.867 1.00 74.12 84 ALA A O 1
ATOM 640 N N . ILE A 1 85 ? 9.294 11.206 -9.557 1.00 82.62 85 ILE A N 1
ATOM 641 C CA . ILE A 1 85 ? 8.757 11.849 -8.336 1.00 82.62 85 ILE A CA 1
ATOM 642 C C . ILE A 1 85 ? 7.930 10.868 -7.499 1.00 82.62 85 ILE A C 1
ATOM 644 O O . ILE A 1 85 ? 7.820 11.032 -6.283 1.00 82.62 85 ILE A O 1
ATOM 648 N N . ALA A 1 86 ? 7.364 9.833 -8.123 1.00 85.31 86 ALA A N 1
ATOM 649 C CA . ALA A 1 86 ? 6.508 8.864 -7.451 1.00 85.31 86 ALA A CA 1
ATOM 650 C C . ALA A 1 86 ? 7.162 8.190 -6.227 1.00 85.31 86 ALA A C 1
ATOM 652 O O . ALA A 1 86 ? 6.480 8.121 -5.199 1.00 85.31 86 ALA A O 1
ATOM 653 N N . PRO A 1 87 ? 8.461 7.815 -6.227 1.00 87.31 87 PRO A N 1
ATOM 654 C CA . PRO A 1 87 ? 9.082 7.228 -5.042 1.00 87.31 87 PRO A CA 1
ATOM 655 C C . PRO A 1 87 ? 9.059 8.176 -3.836 1.00 87.31 87 PRO A C 1
ATOM 657 O O . PRO A 1 87 ? 8.620 7.811 -2.742 1.00 87.31 87 PRO A O 1
ATOM 660 N N . ALA A 1 88 ? 9.460 9.433 -4.052 1.00 87.19 88 ALA A N 1
ATOM 661 C CA . ALA A 1 88 ? 9.470 10.456 -3.013 1.00 87.19 88 ALA A CA 1
ATOM 662 C C . ALA A 1 88 ? 8.048 10.776 -2.524 1.00 87.19 88 ALA A C 1
ATOM 664 O O . ALA A 1 88 ? 7.813 10.865 -1.319 1.00 87.19 88 ALA A O 1
ATOM 665 N N . ALA A 1 89 ? 7.081 10.892 -3.438 1.00 87.12 89 ALA A N 1
ATOM 666 C CA . ALA A 1 89 ? 5.689 11.166 -3.095 1.00 87.12 89 ALA A CA 1
ATOM 667 C C . ALA A 1 89 ? 5.071 10.045 -2.242 1.00 87.12 89 ALA A C 1
ATOM 669 O O . ALA A 1 89 ? 4.447 10.327 -1.217 1.00 87.12 89 ALA A O 1
ATOM 670 N N . ILE A 1 90 ? 5.280 8.778 -2.621 1.00 90.69 90 ILE A N 1
ATOM 671 C CA . ILE A 1 90 ? 4.789 7.613 -1.871 1.00 90.69 90 ILE A CA 1
ATOM 672 C C . ILE A 1 90 ? 5.397 7.586 -0.466 1.00 90.69 90 ILE A C 1
ATOM 674 O O . ILE A 1 90 ? 4.667 7.395 0.510 1.00 90.69 90 ILE A O 1
ATOM 678 N N . ALA A 1 91 ? 6.706 7.826 -0.343 1.00 89.31 91 ALA A N 1
ATOM 679 C CA . ALA A 1 91 ? 7.385 7.860 0.948 1.00 89.31 91 ALA A CA 1
ATOM 680 C C . ALA A 1 91 ? 6.851 8.984 1.852 1.00 89.31 91 ALA A C 1
ATOM 682 O O . ALA A 1 91 ? 6.479 8.729 3.000 1.00 89.31 91 ALA A O 1
ATOM 683 N N . VAL A 1 92 ? 6.748 10.212 1.331 1.00 90.88 92 VAL A N 1
ATOM 684 C CA . VAL A 1 92 ? 6.259 11.378 2.085 1.00 90.88 92 VAL A CA 1
ATOM 685 C C . VAL A 1 92 ? 4.817 11.172 2.544 1.00 90.88 92 VAL A C 1
ATOM 687 O O . VAL A 1 92 ? 4.524 11.338 3.728 1.00 90.88 92 VAL A O 1
ATOM 690 N N . VAL A 1 93 ? 3.920 10.757 1.645 1.00 89.12 93 VAL A N 1
ATOM 691 C CA . VAL A 1 93 ? 2.512 10.494 1.984 1.00 89.12 93 VAL A CA 1
ATOM 692 C C . VAL A 1 93 ? 2.396 9.343 2.983 1.00 89.12 93 VAL A C 1
ATOM 694 O O . VAL A 1 93 ? 1.601 9.424 3.925 1.00 89.12 93 VAL A O 1
ATOM 697 N N . GLY A 1 94 ? 3.212 8.300 2.821 1.00 90.00 94 GLY A N 1
ATOM 698 C CA . GLY A 1 94 ? 3.295 7.162 3.730 1.00 90.00 94 GLY A CA 1
ATOM 699 C C . GLY A 1 94 ? 3.626 7.588 5.160 1.00 90.00 94 GLY A C 1
ATOM 700 O O . GLY A 1 94 ? 2.861 7.325 6.093 1.00 90.00 94 GLY A O 1
ATOM 701 N N . ILE A 1 95 ? 4.741 8.306 5.317 1.00 92.50 95 ILE A N 1
ATOM 702 C CA . ILE A 1 95 ? 5.233 8.805 6.606 1.00 92.50 95 ILE A CA 1
ATOM 703 C C . ILE A 1 95 ? 4.237 9.789 7.223 1.00 92.50 95 ILE A C 1
ATOM 705 O O . ILE A 1 95 ? 3.865 9.622 8.385 1.00 92.50 95 ILE A O 1
ATOM 709 N N . ALA A 1 96 ? 3.755 10.771 6.455 1.00 92.12 96 ALA A N 1
ATOM 710 C CA . ALA A 1 96 ? 2.813 11.777 6.942 1.00 92.12 96 ALA A CA 1
ATOM 711 C C . ALA A 1 96 ? 1.514 11.137 7.454 1.00 92.12 96 ALA A C 1
ATOM 713 O O . ALA A 1 96 ? 1.044 11.458 8.545 1.00 92.12 96 ALA A O 1
ATOM 714 N N . THR A 1 97 ? 0.962 10.172 6.715 1.00 91.94 97 THR A N 1
ATOM 715 C CA . THR A 1 97 ? -0.265 9.468 7.113 1.00 91.94 97 THR A CA 1
ATOM 716 C C . THR A 1 97 ? -0.067 8.669 8.403 1.00 91.94 97 THR A C 1
ATOM 718 O O . THR A 1 97 ? -0.917 8.714 9.296 1.00 91.94 97 THR A O 1
ATOM 721 N N . ILE A 1 98 ? 1.059 7.956 8.534 1.00 92.38 98 ILE A N 1
ATOM 722 C CA . ILE A 1 98 ? 1.390 7.209 9.754 1.00 92.38 98 ILE A CA 1
ATOM 723 C C . ILE A 1 98 ? 1.563 8.168 10.938 1.00 92.38 98 ILE A C 1
ATOM 725 O O . ILE A 1 98 ? 0.988 7.923 12.000 1.00 92.38 98 ILE A O 1
ATOM 729 N N . ALA A 1 99 ? 2.291 9.272 10.753 1.00 92.69 99 ALA A N 1
ATOM 730 C CA . ALA A 1 99 ? 2.509 10.283 11.784 1.00 92.69 99 ALA A CA 1
ATOM 731 C C . ALA A 1 99 ? 1.187 10.890 12.273 1.00 92.69 99 ALA A C 1
ATOM 733 O O . ALA A 1 99 ? 0.964 10.984 13.479 1.00 92.69 99 ALA A O 1
ATOM 734 N N . LEU A 1 100 ? 0.269 11.210 11.354 1.00 93.06 100 LEU A N 1
ATOM 735 C CA . LEU A 1 100 ? -1.066 11.708 11.688 1.00 93.06 100 LEU A CA 1
ATOM 736 C C . LEU A 1 100 ? -1.877 10.696 12.504 1.00 93.06 100 LEU A C 1
ATOM 738 O O . LEU A 1 100 ? -2.559 11.083 13.451 1.00 93.06 100 LEU A O 1
ATOM 742 N N . TRP A 1 101 ? -1.804 9.400 12.185 1.00 92.25 101 TRP A N 1
ATOM 743 C CA . TRP A 1 101 ? -2.491 8.377 12.981 1.00 92.25 101 TRP A CA 1
ATOM 744 C C . TRP A 1 101 ? -1.898 8.217 14.378 1.00 92.25 101 TRP A C 1
ATOM 746 O O . TRP A 1 101 ? -2.657 8.075 15.333 1.00 92.25 101 TRP A O 1
ATOM 756 N N . VAL A 1 102 ? -0.569 8.250 14.505 1.00 92.44 102 VAL A N 1
ATOM 757 C CA . VAL A 1 102 ? 0.107 8.197 15.811 1.00 92.44 102 VAL A CA 1
ATOM 758 C C . VAL A 1 102 ? -0.261 9.417 16.654 1.00 92.44 102 VAL A C 1
ATOM 760 O O . VAL A 1 102 ? -0.601 9.279 17.827 1.00 92.44 102 VAL A O 1
ATOM 763 N N . TRP A 1 103 ? -0.245 10.605 16.052 1.00 94.19 103 TRP A N 1
ATOM 764 C CA . TRP A 1 103 ? -0.628 11.844 16.719 1.00 94.19 103 TRP A CA 1
ATOM 765 C C . TRP A 1 103 ? -2.090 11.820 17.186 1.00 94.19 103 TRP A C 1
ATOM 767 O O . TRP A 1 103 ? -2.367 12.114 18.348 1.00 94.19 103 TRP A O 1
ATOM 777 N N . ALA A 1 104 ? -3.015 11.396 16.319 1.00 90.69 104 ALA A N 1
ATOM 778 C CA . ALA A 1 104 ? -4.434 11.303 16.655 1.00 90.69 104 ALA A CA 1
ATOM 779 C C . ALA A 1 104 ? -4.691 10.338 17.826 1.00 90.69 104 ALA A C 1
ATOM 781 O O . ALA A 1 104 ? -5.407 10.690 18.759 1.00 90.69 104 ALA A O 1
ATOM 782 N N . GLU A 1 105 ? -4.065 9.156 17.816 1.00 90.50 105 GLU A N 1
ATOM 783 C CA . GLU A 1 105 ? -4.182 8.176 18.905 1.00 90.50 105 GLU A CA 1
ATOM 784 C C . GL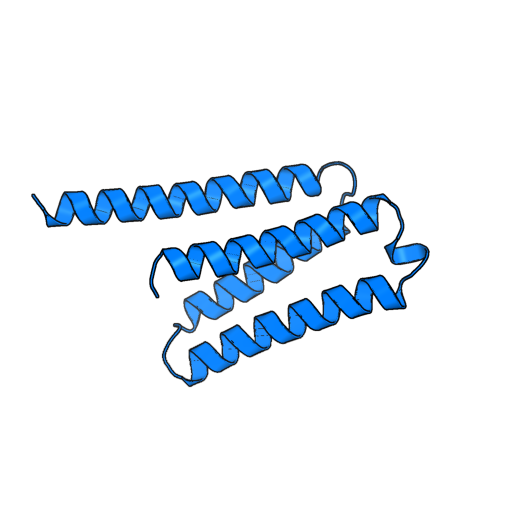U A 1 105 ? -3.657 8.737 20.236 1.00 90.50 105 GLU A C 1
ATOM 786 O O . GLU A 1 105 ? -4.309 8.599 21.273 1.00 90.50 105 GLU A O 1
ATOM 791 N N . ASN A 1 106 ? -2.491 9.392 20.217 1.00 90.94 106 ASN A N 1
ATOM 792 C CA . ASN A 1 106 ? -1.904 9.989 21.416 1.00 90.94 106 ASN A CA 1
ATOM 793 C C . ASN A 1 106 ? -2.821 11.060 22.021 1.00 90.94 106 ASN A C 1
ATOM 795 O O . ASN A 1 106 ? -2.961 11.129 23.243 1.00 90.94 106 ASN A O 1
ATOM 799 N N . ASN A 1 107 ? -3.477 11.862 21.181 1.00 91.38 107 ASN A N 1
ATOM 800 C CA . ASN A 1 107 ? -4.416 12.882 21.638 1.00 91.38 107 ASN A CA 1
ATOM 801 C C . ASN A 1 107 ? -5.686 12.264 22.231 1.00 91.38 107 ASN A C 1
ATOM 803 O O . ASN A 1 107 ? -6.102 12.673 23.311 1.00 91.38 107 ASN A O 1
ATOM 807 N N . SER A 1 108 ? -6.257 11.237 21.595 1.00 88.50 108 SER A N 1
ATOM 808 C CA . SER A 1 108 ? -7.431 10.534 22.130 1.00 88.50 108 SER A CA 1
ATOM 809 C C . SER A 1 108 ? -7.165 9.909 23.503 1.00 88.50 108 SER A C 1
ATOM 811 O O . SER A 1 108 ? -8.022 9.966 24.384 1.00 88.50 108 SER A O 1
ATOM 813 N N . ARG A 1 109 ? -5.962 9.360 23.722 1.00 87.56 109 ARG A N 1
ATOM 814 C CA . ARG A 1 109 ? -5.553 8.819 25.029 1.00 87.56 109 ARG A CA 1
ATOM 815 C C . ARG A 1 109 ? -5.423 9.903 26.093 1.00 87.56 109 ARG A C 1
ATOM 817 O O . ARG A 1 109 ? -5.878 9.695 27.210 1.00 87.56 109 ARG A O 1
ATOM 824 N N . ARG A 1 110 ? -4.840 11.057 25.747 1.00 85.94 110 ARG A N 1
ATOM 825 C CA . ARG A 1 110 ? -4.710 12.202 26.666 1.00 85.94 110 ARG A CA 1
ATOM 826 C C . ARG A 1 110 ? -6.070 12.752 27.089 1.00 85.94 110 ARG A C 1
ATOM 828 O O . ARG A 1 110 ? -6.277 12.962 28.273 1.00 85.94 110 ARG A O 1
ATOM 835 N N . SER A 1 111 ? -7.001 12.920 26.150 1.00 83.19 111 SER A N 1
ATOM 836 C CA . SER A 1 111 ? -8.361 13.395 26.446 1.00 83.19 111 SER A CA 1
ATOM 837 C C . SER A 1 111 ? -9.201 12.416 27.267 1.00 83.19 111 SER A C 1
ATOM 839 O O . SER A 1 111 ? -10.190 12.831 27.846 1.00 83.19 111 SER A O 1
ATOM 841 N N . SER A 1 112 ? -8.836 11.131 27.303 1.00 75.88 112 SER A N 1
ATOM 842 C CA . SER A 1 112 ? -9.532 10.115 28.110 1.00 75.88 112 SER A CA 1
ATOM 843 C C . SER A 1 112 ? -8.955 9.977 29.526 1.00 75.88 112 SER A C 1
ATOM 845 O O . SER A 1 112 ? -9.511 9.248 30.340 1.00 75.88 112 SER A O 1
ATOM 847 N N . ALA A 1 113 ? -7.809 10.611 29.793 1.00 69.50 113 ALA A N 1
ATOM 848 C CA . ALA A 1 113 ? -7.105 10.582 31.075 1.00 69.50 113 ALA A CA 1
ATOM 849 C C . ALA A 1 113 ? -7.260 11.887 31.883 1.00 69.50 113 ALA A C 1
ATOM 851 O O . ALA A 1 113 ? -6.741 11.963 32.995 1.00 69.50 113 ALA A O 1
ATOM 852 N N . ALA A 1 114 ? -7.918 12.895 31.305 1.00 60.06 114 ALA A N 1
ATOM 853 C CA . ALA A 1 114 ? -8.285 14.167 31.927 1.00 60.06 114 ALA A CA 1
ATOM 854 C C . ALA A 1 114 ? -9.775 14.151 32.282 1.00 60.06 114 ALA A C 1
ATOM 856 O O . ALA A 1 114 ? -10.125 14.755 33.317 1.00 60.06 114 ALA A O 1
#

Secondary structure (DSSP, 8-state):
--HHHHHHHHHHHHHHHHHHHHHHHTTHHHHSHHHHHHHHHHHHHHHHHHHHHHHHTTSS-HHHHHHHHHHHHHHHHHHHH-TTTHHHHHHHHHHHHHHHHHHHHHHHHHHT--